Protein AF-A0AAE1RHY0-F1 (afdb_monomer_lite)

Foldseek 3Di:
DFDQQQCDVVHVQVPVVDPQSSQLRRLQRQCVVVPVDVVSQPPVPQEDEDCDDPPPDPRPGRYHHD

Organism: NCBI:txid243964

Radius of gyration: 11.36 Å; chains: 1; bounding box: 27×24×25 Å

Sequence (66 aa):
MADCRPIQAGGPCIEPDTLLSHASFAFNFYYQQNGNSDIACNFGGTAMLTKN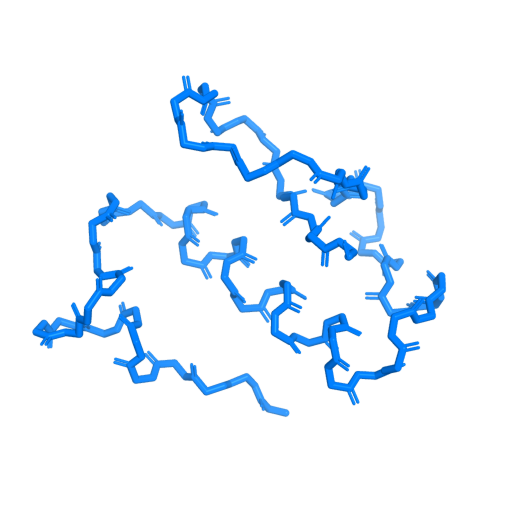NPKGHNQEEITLIN

Structure (mmCIF, N/CA/C/O backbone):
data_AF-A0AAE1RHY0-F1
#
_entry.id   AF-A0AAE1RHY0-F1
#
loop_
_atom_site.group_PDB
_atom_site.id
_atom_site.type_symbol
_atom_site.label_atom_id
_atom_site.label_alt_id
_atom_site.label_comp_id
_atom_site.label_asym_id
_atom_site.label_entity_id
_atom_site.label_seq_id
_atom_site.pdbx_PDB_ins_code
_atom_site.Cartn_x
_atom_site.Cartn_y
_atom_site.Cartn_z
_atom_site.occupancy
_atom_site.B_iso_or_equiv
_atom_site.auth_seq_id
_atom_site.auth_comp_id
_atom_site.auth_asym_id
_atom_site.auth_atom_id
_atom_site.pdbx_PDB_model_num
ATOM 1 N N . MET A 1 1 ? -1.354 -9.042 -9.799 1.00 54.84 1 MET A N 1
ATOM 2 C CA . MET A 1 1 ? -2.683 -9.105 -9.154 1.00 54.84 1 MET A CA 1
ATOM 3 C C . MET A 1 1 ? -2.453 -9.383 -7.680 1.00 54.84 1 MET A C 1
ATOM 5 O O . MET A 1 1 ? -1.737 -10.335 -7.396 1.00 54.84 1 MET A O 1
ATOM 9 N N . ALA A 1 2 ? -2.951 -8.541 -6.773 1.00 66.56 2 ALA A N 1
ATOM 10 C CA . ALA A 1 2 ? -2.824 -8.792 -5.338 1.00 66.56 2 ALA A CA 1
ATOM 11 C C . ALA A 1 2 ? -3.826 -9.865 -4.892 1.00 66.56 2 ALA A C 1
ATOM 13 O O . ALA A 1 2 ? -4.952 -9.892 -5.390 1.00 66.56 2 ALA A O 1
ATOM 14 N N . ASP A 1 3 ? -3.419 -10.765 -3.997 1.00 71.88 3 ASP A N 1
ATOM 15 C CA . ASP A 1 3 ? -4.328 -11.765 -3.437 1.00 71.88 3 ASP A CA 1
ATOM 16 C C . ASP A 1 3 ? -5.200 -11.106 -2.364 1.00 71.88 3 ASP A C 1
ATOM 18 O O . ASP A 1 3 ? -4.738 -10.841 -1.261 1.00 71.88 3 ASP A O 1
ATOM 22 N N . CYS A 1 4 ? -6.456 -10.797 -2.687 1.00 76.31 4 CYS A N 1
ATOM 23 C CA . CYS A 1 4 ? -7.352 -10.113 -1.752 1.00 76.31 4 CYS A CA 1
ATOM 24 C C . CYS A 1 4 ? -8.016 -11.053 -0.731 1.00 76.31 4 CYS A C 1
ATOM 26 O O . CYS A 1 4 ? -8.763 -10.572 0.116 1.00 76.31 4 CYS A O 1
ATOM 28 N N . ARG A 1 5 ? -7.781 -12.374 -0.774 1.00 81.75 5 ARG A N 1
ATOM 29 C CA . ARG A 1 5 ? -8.435 -13.327 0.148 1.00 81.75 5 ARG A CA 1
ATOM 30 C C . ARG A 1 5 ? -8.174 -13.019 1.631 1.00 81.75 5 ARG A C 1
ATOM 32 O O . ARG A 1 5 ? -9.099 -13.194 2.418 1.00 81.75 5 ARG A O 1
ATOM 39 N N . PRO A 1 6 ? -6.983 -12.537 2.046 1.00 75.44 6 PRO A N 1
ATOM 40 C CA . PRO A 1 6 ? -6.712 -12.241 3.450 1.00 75.44 6 PRO A CA 1
ATOM 41 C C . PRO A 1 6 ? -7.507 -11.053 3.997 1.00 75.44 6 PRO A C 1
ATOM 43 O O . PRO A 1 6 ? -7.796 -11.037 5.188 1.00 75.44 6 PRO A O 1
ATOM 46 N N . ILE A 1 7 ? -7.859 -10.096 3.133 1.00 75.69 7 ILE A N 1
ATOM 47 C CA . ILE A 1 7 ? -8.582 -8.855 3.466 1.00 75.69 7 ILE A CA 1
ATOM 48 C C . ILE A 1 7 ? -10.071 -8.904 3.092 1.00 75.69 7 ILE A C 1
ATOM 50 O O . ILE A 1 7 ? -10.788 -7.921 3.219 1.00 75.69 7 ILE A O 1
ATOM 54 N N . GLN A 1 8 ? -10.550 -10.033 2.573 1.00 79.50 8 GLN A N 1
ATOM 55 C CA . GLN A 1 8 ? -11.975 -10.243 2.336 1.00 79.50 8 GLN A CA 1
ATOM 56 C C . GLN A 1 8 ? -12.686 -10.640 3.628 1.00 79.50 8 GLN A C 1
ATOM 58 O O . GLN A 1 8 ? -12.063 -11.127 4.569 1.00 79.50 8 GLN A O 1
ATOM 63 N N . ALA A 1 9 ? -14.006 -10.440 3.671 1.00 71.88 9 ALA A N 1
ATOM 64 C CA . ALA A 1 9 ? -14.829 -10.802 4.820 1.00 71.88 9 ALA A CA 1
ATOM 65 C C . ALA A 1 9 ? -14.600 -12.274 5.213 1.00 71.88 9 ALA A C 1
ATOM 67 O O . ALA A 1 9 ? -14.759 -13.175 4.389 1.00 71.88 9 ALA A O 1
ATOM 68 N N . GLY A 1 10 ? -14.208 -12.508 6.470 1.00 75.69 10 GLY A N 1
ATOM 69 C CA . GLY A 1 10 ? -13.827 -13.835 6.977 1.00 75.69 10 GLY A CA 1
ATOM 70 C C . GLY A 1 10 ? -12.349 -14.210 6.782 1.00 75.69 10 GLY A C 1
ATOM 71 O O . GLY A 1 10 ? -11.946 -15.306 7.168 1.00 75.69 10 GLY A O 1
ATOM 72 N N . GLY A 1 11 ? -11.539 -13.321 6.205 1.00 76.06 11 GLY A N 1
ATOM 73 C CA . GLY A 1 11 ? -10.092 -13.462 6.086 1.00 76.06 11 GLY A CA 1
ATOM 74 C C . GLY A 1 11 ? -9.341 -13.060 7.366 1.00 76.06 11 GLY A C 1
ATOM 75 O O . GLY A 1 11 ? -9.855 -12.299 8.185 1.00 76.06 11 GLY A O 1
ATOM 76 N N . PRO A 1 12 ? -8.101 -13.545 7.557 1.00 75.06 12 PRO A N 1
ATOM 77 C CA . PRO A 1 12 ? -7.294 -13.278 8.752 1.00 75.06 12 PRO A CA 1
ATOM 78 C C . PRO A 1 12 ? -6.844 -11.816 8.921 1.00 75.06 12 PRO A C 1
ATOM 80 O O . PRO A 1 12 ? -6.321 -11.465 9.977 1.00 75.06 12 PRO A O 1
ATOM 83 N N . CYS A 1 13 ? -6.992 -10.976 7.893 1.00 71.75 13 CYS A N 1
ATOM 84 C CA . CYS A 1 13 ? -6.561 -9.576 7.866 1.00 71.75 13 CYS A CA 1
ATOM 85 C C . CYS A 1 13 ? -7.704 -8.622 7.473 1.00 71.75 13 CYS A C 1
ATOM 87 O O . CYS A 1 13 ? -7.437 -7.552 6.938 1.00 71.75 13 CYS A O 1
ATOM 89 N N . ILE A 1 14 ? -8.960 -9.016 7.723 1.00 75.19 14 ILE A N 1
ATOM 90 C CA . ILE A 1 14 ? -10.147 -8.163 7.530 1.00 75.19 14 ILE A CA 1
ATOM 91 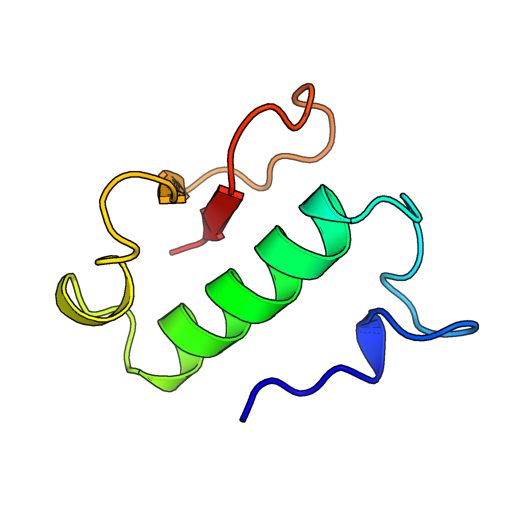C C . ILE A 1 14 ? -10.176 -6.980 8.505 1.00 75.19 14 ILE A C 1
ATOM 93 O O . ILE A 1 14 ? -10.712 -5.932 8.180 1.00 75.19 14 ILE A O 1
ATOM 97 N N . GLU A 1 15 ? -9.603 -7.130 9.704 1.00 73.12 15 GLU A N 1
ATOM 98 C CA . GLU A 1 15 ? -9.585 -6.069 10.709 1.00 73.12 15 GLU A CA 1
ATOM 99 C C . GLU A 1 15 ? -8.213 -5.384 10.808 1.00 73.12 15 GLU A C 1
ATOM 101 O O . GLU A 1 15 ? -7.193 -6.072 10.949 1.00 73.12 15 GLU A O 1
ATOM 106 N N . PRO A 1 16 ? -8.177 -4.035 10.803 1.00 72.25 16 PRO A N 1
ATOM 107 C CA . PRO A 1 16 ? -9.325 -3.116 10.741 1.00 72.25 16 PRO A CA 1
ATOM 108 C C . PRO A 1 16 ? -9.947 -3.005 9.330 1.00 72.25 16 PRO A C 1
ATOM 110 O O . PRO A 1 16 ? -9.224 -2.709 8.379 1.00 72.25 16 PRO A O 1
ATOM 113 N N . ASP A 1 17 ? -11.281 -3.146 9.220 1.00 76.69 17 ASP A N 1
ATOM 114 C CA . ASP A 1 17 ? -12.055 -3.052 7.957 1.00 76.69 17 ASP A CA 1
ATOM 115 C C . ASP A 1 17 ? -12.130 -1.592 7.490 1.00 76.69 17 ASP A C 1
ATOM 117 O O . ASP A 1 17 ? -13.130 -0.886 7.595 1.00 76.69 17 ASP A O 1
ATOM 121 N N . THR A 1 18 ? -10.989 -1.085 7.053 1.00 80.19 18 THR A N 1
ATOM 122 C CA . THR A 1 18 ? -10.827 0.271 6.547 1.00 80.19 18 THR A CA 1
ATOM 123 C C . THR A 1 18 ? -10.237 0.184 5.155 1.00 80.19 18 THR A C 1
ATOM 125 O O . THR A 1 18 ? -9.348 -0.628 4.883 1.00 80.19 18 THR A O 1
ATOM 128 N N . LEU A 1 19 ? -10.684 1.076 4.269 1.00 78.62 19 L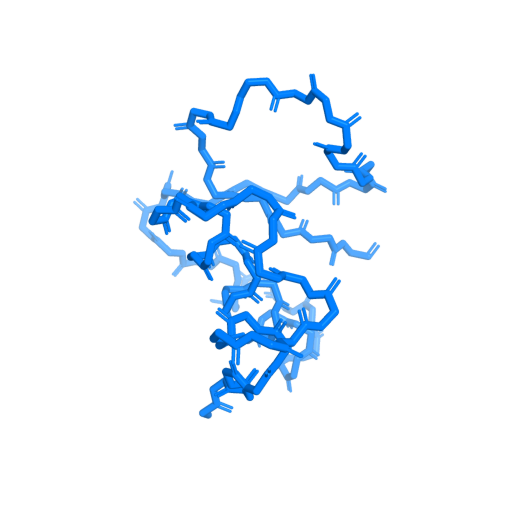EU A N 1
ATOM 129 C CA . LEU A 1 19 ? -10.154 1.163 2.906 1.00 78.62 19 LEU A CA 1
ATOM 130 C C . LEU A 1 19 ? -8.626 1.278 2.893 1.00 78.62 19 LEU A C 1
ATOM 132 O O . LEU A 1 19 ? -7.972 0.724 2.015 1.00 78.62 19 LEU A O 1
ATOM 136 N N . LEU A 1 20 ? -8.056 1.962 3.883 1.00 77.25 20 LEU A N 1
ATOM 137 C CA . LEU A 1 20 ? -6.627 2.202 3.954 1.00 77.25 20 LEU A CA 1
ATOM 138 C C . LEU A 1 20 ? -5.829 0.996 4.468 1.00 77.25 20 LEU A C 1
ATOM 140 O O . LEU A 1 20 ? -4.714 0.775 3.995 1.00 77.25 20 LEU A O 1
ATOM 144 N N . SER A 1 21 ? -6.394 0.176 5.361 1.00 76.69 21 SER A N 1
ATOM 145 C CA . SER A 1 21 ? -5.774 -1.100 5.745 1.00 76.69 21 SER A CA 1
ATOM 146 C C . SER A 1 21 ? -5.770 -2.080 4.570 1.00 76.69 21 SER A C 1
ATOM 148 O O . SER A 1 21 ? -4.734 -2.659 4.235 1.00 76.69 21 SER A O 1
ATOM 150 N N . HIS A 1 22 ? -6.893 -2.170 3.852 1.00 80.38 22 HIS A N 1
ATOM 151 C CA . HIS A 1 22 ? -7.010 -2.985 2.643 1.00 80.38 22 HIS A CA 1
ATOM 152 C C . HIS A 1 22 ? -6.071 -2.511 1.524 1.00 80.38 22 HIS A C 1
ATOM 154 O O . HIS A 1 22 ? -5.410 -3.333 0.883 1.00 80.38 22 HIS A O 1
ATOM 160 N N . ALA A 1 23 ? -5.957 -1.195 1.317 1.00 80.06 23 ALA A N 1
ATOM 161 C CA . ALA A 1 23 ? -4.997 -0.620 0.380 1.00 80.06 23 ALA A CA 1
ATOM 162 C C . ALA A 1 23 ? -3.553 -0.929 0.802 1.00 80.06 23 ALA A C 1
ATOM 164 O O . ALA A 1 23 ? -2.777 -1.423 -0.009 1.00 80.06 23 ALA A O 1
ATOM 165 N N . SER A 1 24 ? -3.201 -0.738 2.075 1.00 79.06 24 SER A N 1
ATOM 166 C CA . SER A 1 24 ? -1.860 -1.058 2.588 1.00 79.06 24 SER A CA 1
ATOM 167 C C . SER A 1 24 ? -1.493 -2.516 2.361 1.00 79.06 24 SER A C 1
ATOM 169 O O . SER A 1 24 ? -0.405 -2.802 1.866 1.00 79.06 24 SER A O 1
ATOM 171 N N . PHE A 1 25 ? -2.420 -3.442 2.611 1.00 78.44 25 PHE A N 1
ATOM 172 C CA . PHE A 1 25 ? -2.204 -4.855 2.321 1.00 78.44 25 PHE A CA 1
ATOM 173 C C . PHE A 1 25 ? -1.960 -5.115 0.826 1.00 78.44 25 PHE A C 1
ATOM 175 O O . PHE A 1 25 ? -0.974 -5.758 0.462 1.00 78.44 25 PHE A O 1
ATOM 182 N N . ALA A 1 26 ? -2.830 -4.603 -0.050 1.00 80.06 26 ALA A N 1
ATOM 183 C CA . ALA A 1 26 ? -2.732 -4.835 -1.491 1.00 80.06 26 ALA A CA 1
ATOM 184 C C . ALA A 1 26 ? -1.434 -4.265 -2.088 1.00 80.06 26 ALA A C 1
ATOM 186 O O . ALA A 1 26 ? -0.790 -4.912 -2.919 1.00 80.06 26 ALA A O 1
ATOM 187 N N . PHE A 1 27 ? -1.034 -3.076 -1.640 1.00 80.12 27 PHE A N 1
ATOM 188 C CA . PHE A 1 27 ? 0.174 -2.399 -2.098 1.00 80.12 27 PHE A CA 1
ATOM 189 C C . PHE A 1 27 ? 1.431 -3.081 -1.551 1.00 80.12 27 PHE A C 1
ATOM 191 O O . PHE A 1 27 ? 2.374 -3.308 -2.304 1.00 80.12 27 PHE A O 1
ATOM 198 N N . ASN A 1 28 ? 1.426 -3.491 -0.280 1.00 78.81 28 ASN A N 1
ATOM 199 C CA . ASN A 1 28 ? 2.517 -4.255 0.322 1.00 78.81 28 ASN A CA 1
ATOM 200 C C . ASN A 1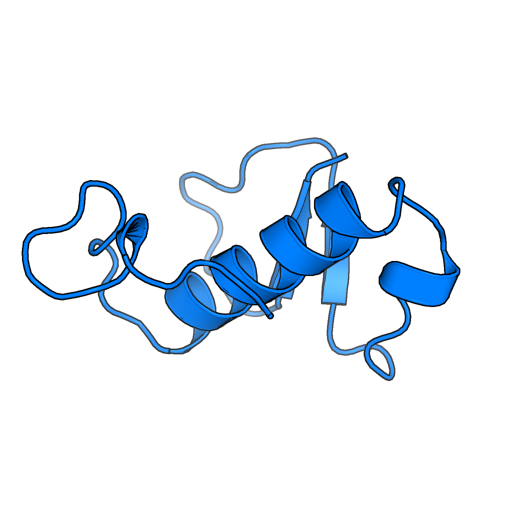 28 ? 2.720 -5.606 -0.381 1.00 78.81 28 ASN A C 1
ATOM 202 O O . ASN A 1 28 ? 3.844 -5.989 -0.699 1.00 78.81 28 ASN A O 1
ATOM 206 N N . PHE A 1 29 ? 1.628 -6.303 -0.700 1.00 79.94 29 PHE A N 1
ATOM 207 C CA . PHE A 1 29 ? 1.689 -7.542 -1.470 1.00 79.94 29 PHE A CA 1
ATOM 208 C C . PHE A 1 29 ? 2.252 -7.303 -2.876 1.00 79.94 29 PHE A C 1
ATOM 210 O O . PHE A 1 29 ? 3.098 -8.063 -3.342 1.00 79.94 29 PHE A O 1
ATOM 217 N N . TYR A 1 30 ? 1.821 -6.234 -3.552 1.00 80.12 30 TYR A N 1
ATOM 218 C CA . TYR A 1 30 ? 2.382 -5.859 -4.849 1.00 80.12 30 TYR A CA 1
ATOM 219 C C . TYR A 1 30 ? 3.881 -5.556 -4.750 1.00 80.12 30 TYR A C 1
ATOM 221 O O . TYR A 1 30 ? 4.653 -6.054 -5.566 1.00 80.12 30 TYR A O 1
ATOM 229 N N . TYR A 1 31 ? 4.302 -4.795 -3.743 1.00 79.69 31 TYR A N 1
ATOM 230 C CA . TYR A 1 31 ? 5.701 -4.453 -3.509 1.00 79.69 31 TYR A CA 1
ATOM 231 C C . TYR A 1 31 ? 6.576 -5.703 -3.323 1.00 79.69 31 TYR A C 1
ATOM 233 O O . TYR A 1 31 ? 7.584 -5.854 -4.015 1.00 79.69 31 TYR A O 1
ATOM 241 N N . GLN A 1 32 ? 6.138 -6.647 -2.484 1.00 80.00 32 GLN A N 1
ATOM 242 C CA . GLN A 1 32 ? 6.848 -7.911 -2.255 1.00 80.00 32 GLN A CA 1
ATOM 243 C C . GLN A 1 32 ? 6.888 -8.800 -3.506 1.00 80.00 32 GLN A C 1
ATOM 245 O O . GLN A 1 32 ? 7.932 -9.339 -3.867 1.00 80.00 32 GLN A O 1
ATOM 250 N N . GLN A 1 33 ? 5.772 -8.905 -4.233 1.00 82.19 33 GLN A N 1
ATOM 251 C CA . GLN A 1 33 ? 5.710 -9.693 -5.470 1.00 82.19 33 GLN A CA 1
ATOM 252 C C . GLN A 1 33 ? 6.579 -9.128 -6.600 1.00 82.19 33 GLN A C 1
ATOM 254 O O . GLN A 1 33 ? 6.988 -9.879 -7.483 1.00 82.19 33 GLN A O 1
ATOM 259 N N . ASN A 1 34 ? 6.863 -7.825 -6.586 1.00 80.88 34 ASN A N 1
ATOM 260 C CA . ASN A 1 34 ? 7.737 -7.167 -7.559 1.00 80.88 34 ASN A CA 1
ATOM 261 C C . ASN A 1 34 ? 9.184 -7.030 -7.044 1.00 80.88 34 ASN A C 1
ATOM 263 O O . ASN A 1 34 ? 9.936 -6.176 -7.516 1.00 80.88 34 ASN A O 1
ATOM 267 N N . GLY A 1 35 ? 9.581 -7.876 -6.087 1.00 78.81 35 GLY A N 1
ATOM 268 C CA . GLY A 1 35 ? 10.966 -8.007 -5.639 1.00 78.81 35 GLY A CA 1
ATOM 269 C C . GLY A 1 35 ? 11.460 -6.847 -4.783 1.00 78.81 35 GLY A C 1
ATOM 270 O O . GLY A 1 35 ? 12.654 -6.555 -4.811 1.00 78.81 35 GLY A O 1
ATOM 271 N N . ASN A 1 36 ? 10.560 -6.173 -4.061 1.00 76.69 36 ASN A N 1
ATOM 272 C CA . ASN A 1 36 ? 10.898 -5.081 -3.149 1.00 76.69 36 ASN A CA 1
ATOM 273 C C . ASN A 1 36 ? 11.686 -3.954 -3.854 1.00 76.69 36 ASN A C 1
ATOM 275 O O . ASN A 1 36 ? 12.593 -3.356 -3.281 1.00 76.69 36 ASN A O 1
ATOM 279 N N . SER A 1 37 ? 11.383 -3.698 -5.131 1.00 73.31 37 SER A N 1
ATOM 280 C CA . SER A 1 37 ? 12.055 -2.661 -5.918 1.00 73.31 37 SER A CA 1
ATOM 281 C C . SER A 1 37 ? 11.450 -1.282 -5.648 1.00 73.31 37 SER A C 1
ATOM 283 O O . SER A 1 37 ? 10.229 -1.150 -5.552 1.00 73.31 37 SER A O 1
ATOM 285 N N . ASP A 1 38 ? 12.272 -0.231 -5.638 1.00 68.94 38 ASP A N 1
ATOM 286 C CA . ASP A 1 38 ? 11.823 1.167 -5.533 1.00 68.94 38 ASP A CA 1
ATOM 287 C C . ASP A 1 38 ? 10.761 1.539 -6.582 1.00 68.94 38 ASP A C 1
ATOM 289 O O . ASP A 1 38 ? 9.852 2.323 -6.310 1.00 68.94 38 ASP A O 1
ATOM 293 N N . ILE A 1 39 ? 10.811 0.920 -7.767 1.00 70.88 39 ILE A N 1
ATOM 294 C CA . ILE A 1 39 ? 9.803 1.106 -8.823 1.00 70.88 39 ILE A CA 1
ATOM 295 C C . ILE A 1 39 ? 8.435 0.586 -8.362 1.00 70.88 39 ILE A C 1
ATOM 297 O O . ILE A 1 39 ? 7.409 1.202 -8.641 1.00 70.88 39 ILE A O 1
ATOM 301 N N . ALA A 1 40 ? 8.410 -0.520 -7.617 1.00 68.88 40 ALA A N 1
ATOM 302 C CA . ALA A 1 40 ? 7.193 -1.096 -7.061 1.00 68.88 40 ALA A CA 1
ATOM 303 C C . ALA A 1 40 ? 6.665 -0.329 -5.836 1.00 68.88 40 ALA A C 1
ATOM 305 O O . ALA A 1 40 ? 5.522 -0.547 -5.450 1.00 68.88 40 ALA A O 1
ATOM 306 N N . CYS A 1 41 ? 7.472 0.561 -5.245 1.00 67.38 41 CYS A N 1
ATOM 307 C CA . CYS A 1 41 ? 7.064 1.523 -4.214 1.00 67.38 41 CYS A CA 1
ATOM 308 C C . CYS A 1 41 ? 6.575 2.856 -4.817 1.00 67.38 41 CYS A C 1
ATOM 310 O O . CYS A 1 41 ? 6.055 3.715 -4.099 1.00 67.38 41 CYS A O 1
ATOM 312 N N . ASN A 1 42 ? 6.717 3.060 -6.132 1.00 70.38 42 ASN A N 1
ATOM 313 C CA . ASN A 1 42 ? 6.329 4.306 -6.783 1.00 70.38 42 ASN A CA 1
ATOM 314 C C . ASN A 1 42 ? 4.812 4.373 -7.018 1.00 70.38 42 ASN A C 1
ATOM 316 O O . ASN A 1 42 ? 4.309 4.142 -8.116 1.00 70.38 42 ASN A O 1
ATOM 320 N N . PHE A 1 43 ? 4.087 4.732 -5.963 1.00 70.88 43 PHE A N 1
ATOM 321 C CA . PHE A 1 43 ? 2.643 4.956 -5.990 1.00 70.88 43 PHE A CA 1
ATOM 322 C C . PHE A 1 43 ? 2.287 6.449 -6.042 1.00 70.88 43 PHE A C 1
ATOM 324 O O . PHE A 1 43 ? 1.321 6.883 -5.423 1.00 70.88 43 PHE A O 1
ATOM 331 N N . GLY A 1 44 ? 3.098 7.264 -6.726 1.00 71.19 44 GLY A N 1
ATOM 332 C CA . GLY A 1 44 ? 2.844 8.705 -6.857 1.00 71.19 44 GLY A CA 1
ATOM 333 C C . GLY A 1 44 ? 2.991 9.499 -5.552 1.00 71.19 44 GLY A C 1
ATOM 334 O O . GLY A 1 44 ? 2.392 10.560 -5.415 1.00 71.19 44 GLY A O 1
ATOM 335 N N . GLY A 1 45 ? 3.767 8.985 -4.589 1.00 68.31 45 GLY A N 1
ATOM 336 C CA . GLY A 1 45 ? 3.985 9.615 -3.279 1.00 68.31 45 GLY A CA 1
ATOM 337 C C . GLY A 1 45 ? 2.924 9.290 -2.222 1.00 68.31 45 GLY A C 1
ATOM 338 O O . GLY A 1 45 ? 2.991 9.816 -1.119 1.00 68.31 45 GLY A O 1
ATOM 339 N N . THR A 1 46 ? 1.958 8.419 -2.529 1.00 68.50 46 THR A N 1
ATOM 340 C CA . THR A 1 46 ? 0.897 8.010 -1.587 1.00 68.50 46 THR A CA 1
ATOM 341 C C . THR A 1 46 ? 1.310 6.845 -0.676 1.00 68.50 46 THR A C 1
ATOM 343 O O . THR A 1 46 ? 0.581 6.515 0.257 1.00 68.50 46 THR A O 1
ATOM 346 N N . ALA A 1 47 ? 2.462 6.216 -0.937 1.00 68.69 47 ALA A N 1
ATOM 347 C CA . ALA A 1 47 ? 2.969 5.092 -0.159 1.00 68.69 47 ALA A CA 1
ATOM 348 C C . ALA A 1 47 ? 4.379 5.351 0.383 1.00 68.69 47 ALA A C 1
ATOM 350 O O . ALA A 1 47 ? 5.241 5.840 -0.350 1.00 68.69 47 ALA A O 1
ATOM 351 N N . MET A 1 48 ? 4.614 4.970 1.641 1.00 72.31 48 MET A N 1
ATOM 352 C CA . MET A 1 48 ? 5.913 5.074 2.303 1.00 72.31 48 MET A CA 1
ATOM 353 C C . MET A 1 48 ? 6.453 3.695 2.696 1.00 72.31 48 MET A C 1
ATOM 355 O O . MET A 1 48 ? 5.742 2.843 3.232 1.00 72.31 48 MET A O 1
ATOM 359 N N . LEU A 1 49 ? 7.741 3.476 2.443 1.00 71.06 49 LEU A N 1
ATOM 360 C CA . LEU A 1 49 ? 8.458 2.274 2.856 1.00 71.06 49 LEU A CA 1
ATOM 361 C C . LEU A 1 49 ? 8.751 2.333 4.358 1.00 71.06 49 LEU A C 1
ATOM 363 O O . LEU A 1 49 ? 9.421 3.248 4.837 1.00 71.06 49 LEU A O 1
ATOM 367 N N . THR A 1 50 ? 8.277 1.340 5.102 1.00 66.81 50 THR A N 1
ATOM 368 C CA . THR A 1 50 ? 8.544 1.183 6.531 1.00 66.81 50 THR A CA 1
ATOM 369 C C . THR A 1 50 ? 9.098 -0.208 6.809 1.00 66.81 50 THR A C 1
ATOM 371 O O . THR A 1 50 ? 8.721 -1.189 6.180 1.00 66.81 50 THR A O 1
ATOM 374 N N . LYS A 1 51 ? 10.009 -0.321 7.773 1.00 65.25 51 LYS A N 1
ATOM 375 C CA . LYS A 1 51 ? 10.476 -1.628 8.272 1.00 65.25 51 LYS A CA 1
ATOM 376 C C . LYS A 1 51 ? 9.675 -2.109 9.479 1.00 65.25 51 LYS A C 1
ATOM 378 O O . LYS A 1 51 ? 9.832 -3.245 9.917 1.00 65.25 51 LYS A O 1
ATOM 383 N N . ASN A 1 52 ? 8.815 -1.249 10.017 1.00 59.53 52 ASN A N 1
ATOM 384 C CA . ASN A 1 52 ? 8.050 -1.540 11.215 1.00 59.53 52 ASN A CA 1
ATOM 385 C C . ASN A 1 52 ? 6.618 -1.867 10.818 1.00 59.53 52 ASN A C 1
ATOM 387 O O . ASN A 1 52 ? 5.954 -1.065 10.167 1.00 59.53 52 ASN A O 1
ATOM 391 N N . ASN A 1 53 ? 6.144 -3.037 11.247 1.00 57.16 53 ASN A N 1
A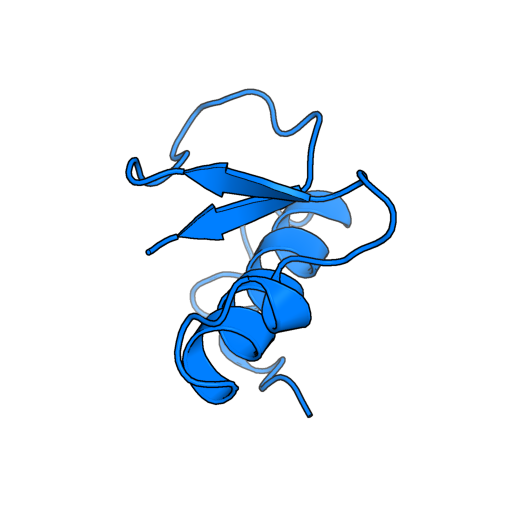TOM 392 C CA . ASN A 1 53 ? 4.743 -3.407 11.127 1.00 57.16 53 ASN A CA 1
ATOM 393 C C . ASN A 1 53 ? 3.895 -2.342 11.850 1.00 57.16 53 ASN A C 1
ATOM 395 O O . ASN A 1 53 ? 4.031 -2.217 13.071 1.00 57.16 53 ASN A O 1
ATOM 399 N N . PRO A 1 54 ? 3.046 -1.571 11.149 1.00 56.16 54 PRO A N 1
ATOM 400 C CA . PRO A 1 54 ? 2.317 -0.440 11.717 1.00 56.16 54 PRO A CA 1
ATOM 401 C C . PRO A 1 54 ? 1.104 -0.906 12.535 1.00 56.16 54 PRO A C 1
ATOM 403 O O . PRO A 1 54 ? 0.026 -0.322 12.451 1.00 56.16 54 PRO A O 1
ATOM 406 N N . LYS A 1 55 ? 1.256 -1.962 13.348 1.00 50.91 55 LYS A N 1
ATOM 407 C CA . LYS A 1 55 ? 0.229 -2.381 14.305 1.00 50.91 55 LYS A CA 1
ATOM 408 C C . LYS A 1 55 ? 0.056 -1.265 15.339 1.00 50.91 55 LYS A C 1
ATOM 410 O O . LYS A 1 55 ? 0.761 -1.238 16.341 1.00 50.91 55 LYS A O 1
ATOM 415 N N . GLY A 1 56 ? -0.855 -0.333 15.068 1.00 51.78 56 GLY A N 1
ATOM 416 C CA . GLY A 1 56 ? -1.225 0.754 15.976 1.00 51.78 56 GLY A CA 1
ATOM 417 C C . GLY A 1 56 ? -0.786 2.165 15.575 1.00 51.78 56 GLY A C 1
ATOM 418 O O . GLY A 1 56 ? -1.011 3.079 16.360 1.00 51.78 56 GLY A O 1
ATOM 419 N N . HIS A 1 57 ? -0.203 2.384 14.391 1.00 48.88 57 HIS A N 1
ATOM 420 C CA . HIS A 1 57 ? -0.103 3.752 13.869 1.00 48.88 57 HIS A CA 1
ATOM 421 C C . HIS A 1 57 ? -1.437 4.123 13.229 1.00 48.88 57 HIS A C 1
ATOM 423 O O . HIS A 1 57 ? -1.977 3.335 12.454 1.00 48.88 57 HIS A O 1
ATOM 429 N N . ASN A 1 58 ? -1.969 5.302 13.568 1.00 51.41 58 ASN A N 1
ATOM 430 C CA . ASN A 1 58 ? -3.093 5.896 12.854 1.00 51.41 58 ASN A CA 1
ATOM 431 C C . ASN A 1 58 ? -2.738 5.858 11.371 1.00 51.41 58 ASN A C 1
ATOM 433 O O . ASN A 1 58 ? -1.780 6.491 10.933 1.00 51.41 58 ASN A O 1
ATOM 437 N N . GLN A 1 59 ? -3.421 4.984 10.641 1.00 56.28 59 GLN A N 1
ATOM 438 C CA . GLN A 1 59 ? -3.163 4.762 9.238 1.00 56.28 59 GLN A CA 1
ATOM 439 C C . GLN A 1 59 ? -3.665 6.031 8.541 1.00 56.28 59 GLN A C 1
ATOM 441 O O . GLN A 1 59 ? -4.860 6.197 8.329 1.00 56.28 59 GLN A O 1
ATOM 446 N N . GLU A 1 60 ? -2.767 6.977 8.300 1.00 57.28 60 GLU A N 1
ATOM 447 C CA . GLU A 1 60 ? -3.030 8.192 7.517 1.00 57.28 60 GLU A CA 1
ATOM 448 C C . GLU A 1 60 ? -2.395 8.075 6.116 1.00 57.28 60 GLU A C 1
ATOM 450 O O . GLU A 1 60 ? -2.735 8.822 5.203 1.00 57.28 60 GLU A O 1
ATOM 455 N N . GLU A 1 61 ? -1.543 7.061 5.914 1.00 63.97 61 GLU A N 1
ATOM 456 C CA . GLU A 1 61 ? -0.776 6.805 4.694 1.00 63.97 61 GLU A CA 1
ATOM 457 C C . GLU A 1 61 ? -0.592 5.296 4.425 1.00 63.97 61 GLU A C 1
ATOM 459 O O . GLU A 1 61 ? -0.634 4.470 5.344 1.00 63.97 61 GLU A O 1
ATOM 464 N N . ILE A 1 62 ? -0.423 4.920 3.149 1.00 70.50 62 ILE A N 1
ATOM 465 C CA . ILE A 1 62 ? -0.191 3.530 2.719 1.00 70.50 62 ILE A CA 1
ATOM 466 C C . ILE A 1 62 ? 1.251 3.160 3.070 1.00 70.50 62 ILE A C 1
ATOM 468 O O . ILE A 1 62 ? 2.186 3.842 2.662 1.00 70.50 62 ILE A O 1
ATOM 472 N N . THR A 1 63 ? 1.461 2.071 3.802 1.00 70.75 63 THR A N 1
ATOM 473 C CA . THR A 1 63 ? 2.806 1.654 4.227 1.00 70.75 63 THR A CA 1
ATOM 474 C C . THR A 1 63 ? 3.203 0.317 3.613 1.00 70.75 63 THR A C 1
ATOM 476 O O . THR A 1 63 ? 2.421 -0.634 3.599 1.00 70.75 63 THR A O 1
ATOM 479 N N . LEU A 1 64 ? 4.429 0.242 3.089 1.00 72.06 64 LEU A N 1
ATOM 480 C CA . LEU A 1 64 ? 5.000 -0.971 2.496 1.00 72.06 64 LEU A CA 1
ATOM 481 C C . LEU A 1 64 ? 6.042 -1.545 3.445 1.00 72.06 64 LEU A C 1
ATOM 483 O O . LEU A 1 64 ? 6.949 -0.823 3.856 1.00 72.06 64 LEU A O 1
ATOM 487 N N . ILE A 1 65 ? 5.918 -2.825 3.781 1.00 69.88 65 ILE 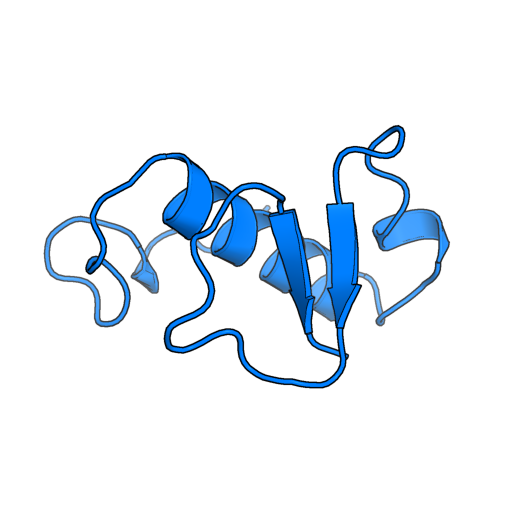A N 1
ATOM 488 C CA . ILE A 1 65 ? 6.856 -3.519 4.660 1.00 69.88 65 ILE A CA 1
ATOM 489 C C . ILE A 1 65 ? 7.959 -4.130 3.793 1.00 69.88 65 ILE A C 1
ATOM 491 O O . ILE A 1 65 ? 7.662 -4.886 2.867 1.00 69.88 65 ILE A O 1
ATOM 495 N N . ASN A 1 66 ? 9.216 -3.789 4.095 1.00 62.03 66 ASN A N 1
ATOM 496 C CA . ASN A 1 66 ? 10.397 -4.431 3.502 1.00 62.03 66 ASN A CA 1
ATOM 497 C C . ASN A 1 66 ? 10.854 -5.635 4.320 1.00 62.03 66 ASN A C 1
ATOM 499 O O . ASN A 1 66 ? 11.060 -5.441 5.541 1.00 62.03 66 ASN A O 1
#

Secondary structure (DSSP, 8-state):
----GGGSTTSTT--S--HHHHHHHHHHHHHHHTTT-GGGG-STTSEEEESS--TTS---SEEEE-

pLDDT: mean 71.2, std 8.57, range [48.88, 82.19]

InterPro domains:
  IPR012946 X8 domain [PF07983] (2-48)
  IPR012946 X8 domain [SM00768] (1-57)
  IPR044788 Carbohydrate-binding X8 domain-containing protein, plant [PTHR31044] (2-56)